Protein AF-A0A936Q2U4-F1 (afdb_monomer_lite)

Foldseek 3Di:
DDDDDDDDDPDPPDPPPPDADFPDKDDQDWDWPCPVHPDIFTKTWIWTQGPVRKIWIKIQGVVVRD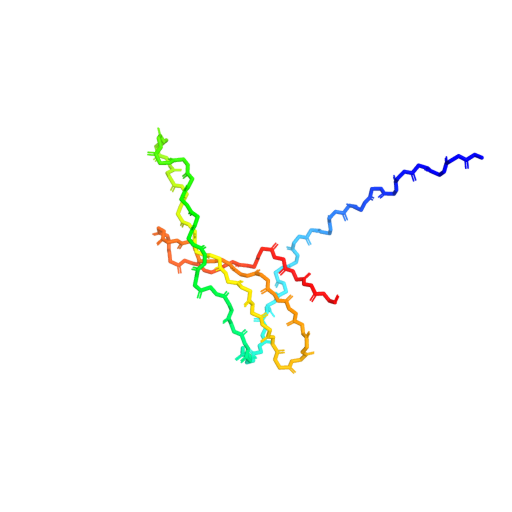IDTPDIDD

Sequence (74 aa):
MPTPPVSLNALPASPTPVRGCVRVAAGPWSLEDGWWSEAPAARDYWDVELEGGGLYRVYRDRPTGKWYADGVYD

Secondary structure (DSSP, 8-state):
-PPPP---PPPP-------S-EEEEEEEEEEEE-TTSSS-EEEEEEEEEETTS-EEEEEEETTT--EEEEEEE-

Radius of gyration: 15.9 Å; chains: 1; bounding box: 24×50×38 Å

pLDDT: mean 74.17, std 15.85, range [34.12, 91.88]

Structure (mmCIF, N/CA/C/O backbone):
data_AF-A0A936Q2U4-F1
#
_entry.id   AF-A0A936Q2U4-F1
#
loop_
_atom_site.group_PDB
_atom_site.id
_atom_site.type_symbol
_atom_site.label_atom_id
_atom_site.label_alt_id
_atom_site.label_comp_id
_atom_site.label_asym_id
_atom_site.label_entity_id
_atom_site.label_seq_id
_atom_site.pdbx_PDB_ins_code
_atom_site.Cartn_x
_atom_site.Cartn_y
_atom_site.Cartn_z
_atom_site.occupancy
_atom_site.B_iso_or_equiv
_atom_site.auth_seq_id
_atom_site.auth_comp_id
_atom_site.auth_asym_id
_atom_site.auth_atom_id
_atom_site.pdbx_PDB_model_num
ATOM 1 N N . MET A 1 1 ? -7.040 41.580 -0.153 1.00 51.56 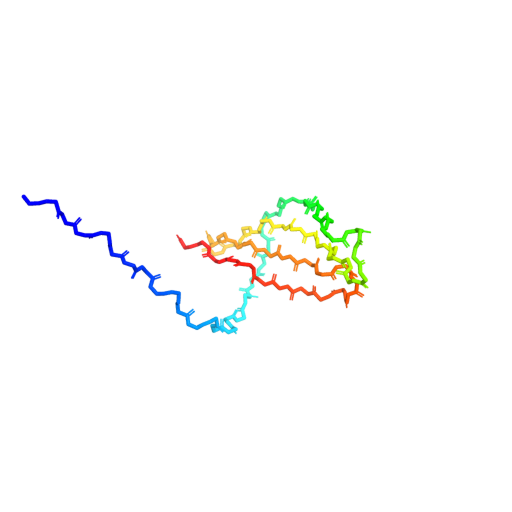1 MET A N 1
ATOM 2 C CA . MET A 1 1 ? -5.782 40.908 -0.542 1.00 51.56 1 MET A CA 1
ATOM 3 C C . MET A 1 1 ? -6.064 39.411 -0.552 1.00 51.56 1 MET A C 1
ATOM 5 O O . MET A 1 1 ? -6.516 38.942 0.486 1.00 51.56 1 MET A O 1
ATOM 9 N N . PRO A 1 2 ? -5.926 38.675 -1.668 1.00 49.56 2 PRO A N 1
ATOM 10 C CA . PRO A 1 2 ? -6.070 37.221 -1.641 1.00 49.56 2 PRO A CA 1
ATOM 11 C C . PRO A 1 2 ? -4.815 36.590 -1.020 1.00 49.56 2 PRO A C 1
ATOM 13 O O . PRO A 1 2 ? -3.693 36.955 -1.370 1.00 49.56 2 PRO A O 1
ATOM 16 N N . THR A 1 3 ? -5.003 35.693 -0.057 1.00 45.16 3 THR A N 1
ATOM 17 C CA . THR A 1 3 ? -3.935 34.902 0.568 1.00 45.16 3 THR A CA 1
ATOM 18 C C . THR A 1 3 ? -3.292 33.963 -0.460 1.00 45.16 3 THR A C 1
ATOM 20 O O . THR A 1 3 ? -4.012 33.370 -1.266 1.00 45.16 3 THR A O 1
ATOM 23 N N . PRO A 1 4 ? -1.956 33.796 -0.464 1.00 49.53 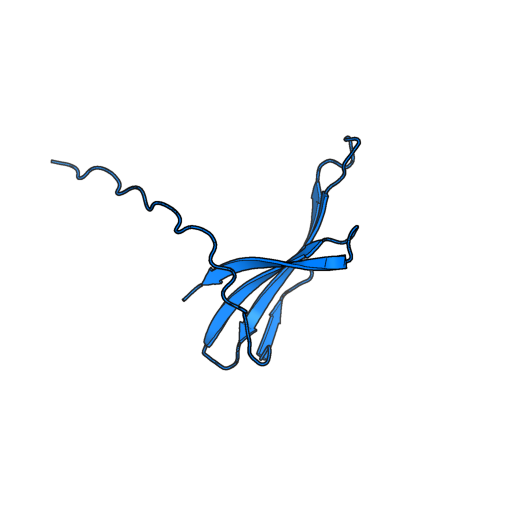4 PRO A N 1
ATOM 24 C CA . PRO A 1 4 ? -1.316 32.790 -1.304 1.00 49.53 4 PRO A CA 1
ATOM 25 C C . PRO A 1 4 ? -1.715 31.377 -0.834 1.00 49.53 4 PRO A C 1
ATOM 27 O O . PRO A 1 4 ? -1.925 31.179 0.367 1.00 49.53 4 PRO A O 1
ATOM 30 N N . PRO A 1 5 ? -1.826 30.389 -1.742 1.00 47.47 5 PRO A N 1
ATOM 31 C CA . PRO A 1 5 ? -2.068 29.007 -1.347 1.00 47.47 5 PRO A CA 1
ATOM 32 C C . PRO A 1 5 ? -0.894 28.520 -0.493 1.00 47.47 5 PRO A C 1
ATOM 34 O O . PRO A 1 5 ? 0.267 28.638 -0.886 1.00 47.47 5 PRO A O 1
ATOM 37 N N . VAL A 1 6 ? -1.193 28.004 0.700 1.00 48.78 6 VAL A N 1
ATOM 38 C CA . VAL A 1 6 ? -0.181 27.389 1.557 1.00 48.78 6 VAL A CA 1
ATOM 39 C C . VAL A 1 6 ? 0.236 26.066 0.914 1.00 48.78 6 VAL A C 1
ATOM 41 O O . VAL A 1 6 ? -0.575 25.155 0.756 1.00 48.78 6 VAL A O 1
ATOM 44 N N . SER A 1 7 ? 1.491 25.966 0.483 1.00 44.16 7 SER A N 1
ATOM 45 C CA . SER A 1 7 ? 2.044 24.690 0.033 1.00 44.16 7 SER A CA 1
ATOM 46 C C . SER A 1 7 ? 2.229 23.786 1.247 1.00 44.16 7 SER A C 1
ATOM 48 O O . SER A 1 7 ? 3.056 24.066 2.116 1.00 44.16 7 SER A O 1
ATOM 50 N N . LEU A 1 8 ? 1.461 22.699 1.310 1.00 34.28 8 LEU A N 1
ATOM 51 C CA . LEU A 1 8 ? 1.706 21.610 2.248 1.00 34.28 8 LEU A CA 1
ATOM 52 C C . LEU A 1 8 ? 2.929 20.840 1.748 1.00 34.28 8 LEU A C 1
ATOM 54 O O . LEU A 1 8 ? 2.853 20.088 0.779 1.00 34.28 8 LEU A O 1
ATOM 58 N N . ASN A 1 9 ? 4.075 21.058 2.389 1.00 34.12 9 ASN A N 1
ATOM 59 C CA . ASN A 1 9 ? 5.218 20.175 2.199 1.00 34.12 9 ASN A CA 1
ATOM 60 C C . ASN A 1 9 ? 4.824 18.794 2.726 1.00 34.12 9 ASN A C 1
ATOM 62 O O . ASN A 1 9 ? 4.509 18.656 3.909 1.00 34.12 9 ASN A O 1
ATOM 66 N N . ALA A 1 10 ? 4.831 17.787 1.851 1.00 44.56 10 ALA A N 1
ATOM 67 C CA . ALA A 1 10 ? 4.687 16.406 2.275 1.00 44.56 10 ALA A CA 1
ATOM 68 C C . ALA A 1 10 ? 5.785 16.110 3.302 1.00 44.56 10 ALA A C 1
ATOM 70 O O . ALA A 1 10 ? 6.973 16.314 3.033 1.00 44.56 10 ALA A O 1
ATOM 71 N N . LEU A 1 11 ? 5.388 15.674 4.498 1.00 45.88 11 LEU A N 1
ATOM 72 C CA . LEU A 1 11 ? 6.341 15.164 5.474 1.00 45.88 11 LEU A CA 1
ATOM 73 C C . LEU A 1 11 ? 7.090 13.987 4.828 1.00 45.88 11 LEU A C 1
ATOM 75 O O . LEU A 1 11 ? 6.484 13.244 4.049 1.00 45.88 11 LEU A O 1
ATOM 79 N N . PRO A 1 12 ? 8.391 13.799 5.118 1.00 48.03 12 PRO A N 1
ATOM 80 C CA . PRO A 1 12 ? 9.090 12.602 4.672 1.00 48.03 12 PRO A CA 1
ATOM 81 C C . PRO A 1 12 ? 8.269 11.392 5.110 1.00 48.03 12 PRO A C 1
ATOM 83 O O . PRO A 1 12 ? 7.829 11.347 6.262 1.00 48.03 12 PRO A O 1
ATOM 86 N N . ALA A 1 13 ? 8.031 10.457 4.184 1.00 55.44 13 ALA A N 1
ATOM 87 C CA . ALA A 1 13 ? 7.274 9.242 4.444 1.00 55.44 13 ALA A CA 1
ATOM 88 C C . ALA A 1 13 ? 7.940 8.493 5.603 1.00 55.44 13 ALA A C 1
ATOM 90 O O . ALA A 1 13 ? 8.898 7.742 5.427 1.00 55.44 13 ALA A O 1
ATOM 91 N N . SER A 1 14 ? 7.469 8.753 6.819 1.00 52.66 14 SER A N 1
ATOM 92 C CA . SER A 1 14 ? 7.820 7.940 7.965 1.00 52.66 14 SER A CA 1
ATOM 93 C C . SER A 1 14 ? 7.175 6.594 7.677 1.00 52.66 14 SER A C 1
ATOM 95 O O . SER A 1 14 ? 5.983 6.574 7.358 1.00 52.66 14 SER A O 1
ATOM 97 N N . PRO A 1 15 ? 7.911 5.473 7.732 1.00 54.69 15 PRO A N 1
ATOM 98 C CA . PRO A 1 15 ? 7.306 4.159 7.629 1.00 54.69 15 PRO A CA 1
ATOM 99 C C . PRO A 1 15 ? 6.551 3.907 8.933 1.00 54.69 15 PRO A C 1
ATOM 101 O O . PRO A 1 15 ? 6.969 3.099 9.756 1.00 54.69 15 PRO A O 1
ATOM 104 N N . THR A 1 16 ? 5.478 4.657 9.172 1.00 58.59 16 THR A N 1
ATOM 105 C CA . THR A 1 16 ? 4.571 4.405 10.276 1.00 58.59 16 THR A CA 1
ATOM 106 C C . THR A 1 16 ? 4.001 3.025 9.997 1.00 58.59 16 THR A C 1
ATOM 108 O O . THR A 1 16 ? 3.328 2.846 8.978 1.00 58.59 16 THR A O 1
ATOM 111 N N . PRO A 1 17 ? 4.324 2.013 10.819 1.00 61.41 17 PRO A N 1
ATOM 112 C CA . PRO A 1 17 ? 3.798 0.690 10.583 1.00 61.41 17 PRO A CA 1
ATOM 113 C C . PRO A 1 17 ? 2.288 0.780 10.780 1.00 61.41 17 PRO A C 1
ATOM 115 O O . PRO A 1 17 ? 1.815 0.963 11.899 1.00 61.41 17 PRO A O 1
ATOM 118 N N . VAL A 1 18 ? 1.536 0.674 9.686 1.00 62.81 18 VAL A N 1
ATOM 119 C CA . VAL A 1 18 ? 0.083 0.539 9.744 1.00 62.81 18 VAL A CA 1
ATOM 120 C C . VAL A 1 18 ? -0.185 -0.794 10.440 1.00 62.81 18 VAL A C 1
ATOM 122 O O . VAL A 1 18 ? 0.120 -1.863 9.905 1.00 62.81 18 VAL A O 1
ATOM 125 N N . ARG A 1 19 ? -0.644 -0.735 11.692 1.00 64.69 19 ARG A N 1
ATOM 126 C CA . ARG A 1 19 ? -0.965 -1.909 12.509 1.00 64.69 19 ARG A CA 1
ATOM 127 C C . ARG A 1 19 ? -2.397 -1.793 12.998 1.00 64.69 19 ARG A C 1
ATOM 129 O O . ARG A 1 19 ? -2.769 -0.787 13.588 1.00 64.69 19 ARG A O 1
ATOM 136 N N . GLY A 1 20 ? -3.172 -2.843 12.773 1.00 72.25 20 GLY A N 1
ATOM 137 C CA . GLY A 1 20 ? -4.565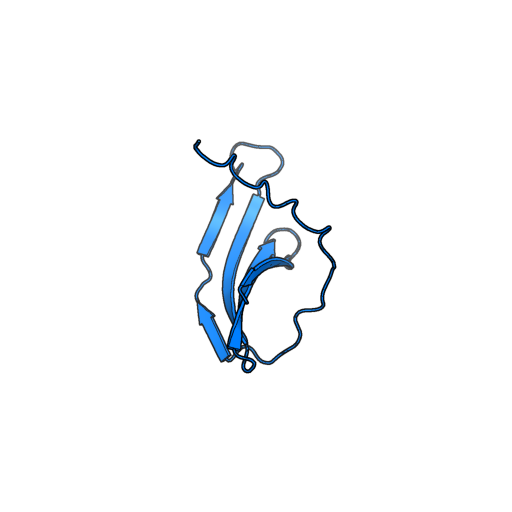 -2.925 13.187 1.00 72.25 20 GLY A CA 1
ATOM 138 C C . GLY A 1 20 ? -5.296 -4.005 12.403 1.00 72.25 20 GLY A C 1
ATOM 139 O O . GLY A 1 20 ? -4.830 -4.434 11.345 1.00 72.25 20 GLY A O 1
ATOM 140 N N . CYS A 1 21 ? -6.430 -4.454 12.931 1.00 78.94 21 CYS A N 1
ATOM 141 C CA . CYS A 1 21 ? -7.337 -5.313 12.187 1.00 78.94 21 CYS A CA 1
ATOM 142 C C . CYS A 1 21 ? -8.056 -4.477 11.127 1.00 78.94 21 CYS A C 1
ATOM 144 O O . CYS A 1 21 ? -8.627 -3.426 11.431 1.00 78.94 21 CYS A O 1
ATOM 146 N N . VAL A 1 22 ? -8.016 -4.950 9.882 1.00 82.81 22 VAL A N 1
ATOM 147 C CA . VAL A 1 22 ? -8.820 -4.384 8.798 1.00 82.81 22 VAL A CA 1
ATOM 148 C C . VAL A 1 22 ? -10.273 -4.748 9.062 1.00 82.81 22 VAL A C 1
ATOM 150 O O . VAL A 1 22 ? -10.622 -5.927 9.116 1.00 82.81 22 VAL A O 1
ATOM 153 N N . ARG A 1 23 ? -11.108 -3.730 9.234 1.00 84.06 23 ARG A N 1
ATOM 154 C CA . ARG A 1 23 ? -12.545 -3.880 9.450 1.00 84.06 23 ARG A CA 1
ATOM 155 C C . ARG A 1 23 ? -13.291 -3.946 8.125 1.00 84.06 23 ARG A C 1
ATOM 157 O O . ARG A 1 23 ? -14.167 -4.787 7.947 1.00 84.06 23 ARG A O 1
ATOM 164 N N . VAL A 1 24 ? -12.922 -3.064 7.199 1.00 83.25 24 VAL A N 1
ATOM 165 C CA . VAL A 1 24 ? -13.490 -2.986 5.852 1.00 83.25 24 VAL A CA 1
ATOM 166 C C . VAL A 1 24 ? -12.348 -2.878 4.856 1.00 83.25 24 VAL A C 1
ATOM 168 O O . VAL A 1 24 ? -11.395 -2.143 5.091 1.00 83.25 24 VAL A O 1
ATOM 171 N N . ALA A 1 25 ? -12.452 -3.598 3.744 1.00 87.06 25 ALA A N 1
ATOM 172 C CA . ALA A 1 25 ? -11.558 -3.459 2.605 1.00 87.06 25 ALA A CA 1
ATOM 173 C C . ALA A 1 25 ? -12.392 -3.274 1.337 1.00 87.06 25 ALA A C 1
ATOM 175 O O . ALA A 1 25 ? -13.294 -4.069 1.066 1.00 87.06 25 ALA A O 1
ATOM 176 N N . ALA A 1 26 ? -12.076 -2.248 0.557 1.00 88.88 26 ALA A N 1
ATOM 177 C CA . ALA A 1 26 ? -12.634 -2.021 -0.768 1.00 88.88 26 ALA A CA 1
ATOM 178 C C . ALA A 1 26 ? -11.517 -2.179 -1.811 1.00 88.88 26 ALA A C 1
ATOM 180 O O . ALA A 1 26 ? -10.430 -1.635 -1.637 1.00 88.88 26 ALA A O 1
ATOM 181 N N . GLY A 1 27 ? -11.766 -2.981 -2.851 1.00 89.44 27 GLY A N 1
ATOM 182 C CA . GLY A 1 27 ? -10.785 -3.367 -3.872 1.00 89.44 27 GLY A CA 1
ATOM 183 C C . GLY A 1 27 ? -10.800 -4.880 -4.159 1.00 89.44 27 GLY A C 1
ATOM 184 O O . GLY A 1 27 ? -11.689 -5.583 -3.668 1.00 89.44 27 GLY A O 1
ATOM 185 N N . PRO A 1 28 ? -9.821 -5.411 -4.918 1.00 83.94 28 PRO A N 1
ATOM 186 C CA . PRO A 1 28 ? -8.720 -4.685 -5.555 1.00 83.94 28 PRO A CA 1
ATOM 187 C C . PRO A 1 28 ? -9.165 -3.828 -6.740 1.00 83.94 28 PRO A C 1
ATOM 189 O O . PRO A 1 28 ? -9.887 -4.303 -7.617 1.00 83.94 28 PRO A O 1
ATOM 192 N N . TRP A 1 29 ? -8.648 -2.604 -6.822 1.00 88.75 29 TRP A N 1
ATOM 193 C CA . TRP A 1 29 ? -8.622 -1.852 -8.076 1.00 88.75 29 TRP A CA 1
ATOM 194 C C . TRP A 1 29 ? -7.275 -2.041 -8.747 1.00 88.75 29 TRP A C 1
ATOM 196 O O . TRP A 1 29 ? -6.242 -1.577 -8.265 1.00 88.75 29 TRP A O 1
ATOM 206 N N . SER A 1 30 ? -7.302 -2.757 -9.859 1.00 88.62 30 SER A N 1
ATOM 207 C CA . SER A 1 30 ? -6.116 -3.075 -10.631 1.00 88.62 30 SER A CA 1
ATOM 208 C C . SER A 1 30 ? -5.690 -1.886 -11.480 1.00 88.62 30 SER A C 1
ATOM 210 O O . SER A 1 30 ? -6.471 -1.361 -12.270 1.00 88.62 30 SER A O 1
ATOM 212 N N . LEU A 1 31 ? -4.437 -1.486 -11.317 1.00 84.88 31 LEU A N 1
ATOM 213 C CA . LEU A 1 31 ? -3.765 -0.473 -12.107 1.00 84.88 31 LEU A CA 1
ATOM 214 C C . LEU A 1 31 ? -2.598 -1.132 -12.829 1.00 84.88 31 LEU A C 1
ATOM 216 O O . LEU A 1 31 ? -1.663 -1.639 -12.211 1.00 84.88 31 LEU A O 1
ATOM 220 N N . GLU A 1 32 ? -2.671 -1.115 -14.150 1.00 85.94 32 GLU A N 1
ATOM 221 C CA . GLU A 1 32 ? -1.606 -1.573 -15.028 1.00 85.94 32 GLU A CA 1
ATOM 222 C C . GLU A 1 32 ? -1.174 -0.372 -15.861 1.00 85.94 32 GLU A C 1
ATOM 224 O O . GLU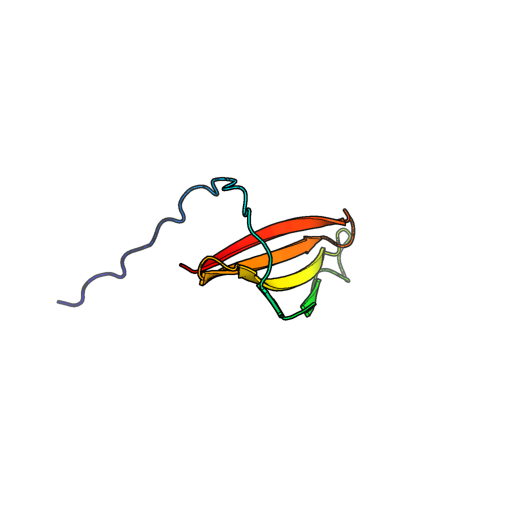 A 1 32 ? -1.950 0.173 -16.644 1.00 85.94 32 GLU A O 1
ATOM 229 N N . ASP A 1 33 ? 0.052 0.079 -15.632 1.00 81.75 33 ASP A N 1
ATOM 230 C CA . ASP A 1 33 ? 0.654 1.232 -16.284 1.00 81.75 33 ASP A CA 1
ATOM 231 C C . ASP A 1 33 ? 1.980 0.829 -16.929 1.00 81.75 33 ASP A C 1
ATOM 233 O O . ASP A 1 33 ? 2.641 -0.118 -16.500 1.00 81.75 33 ASP A O 1
ATOM 237 N N . GLY A 1 34 ? 2.364 1.517 -18.002 1.00 79.56 34 GLY A N 1
ATOM 238 C CA . GLY A 1 34 ? 3.612 1.210 -18.692 1.00 79.56 34 GLY A CA 1
ATOM 239 C C . GLY A 1 34 ? 3.646 -0.193 -19.302 1.00 79.56 34 GLY A C 1
ATOM 240 O O . GLY A 1 34 ? 4.728 -0.739 -19.478 1.00 79.56 34 GLY A O 1
ATOM 241 N N . TRP A 1 35 ? 2.495 -0.777 -19.662 1.00 76.88 35 TRP A N 1
ATOM 242 C CA . TRP A 1 35 ? 2.429 -2.052 -20.400 1.00 76.88 35 TRP A CA 1
ATOM 243 C C . TRP A 1 35 ? 3.131 -1.986 -21.768 1.00 76.88 35 TRP A C 1
ATOM 245 O O . TRP A 1 35 ? 3.483 -3.014 -22.339 1.00 76.88 35 TRP A O 1
ATOM 255 N N . TRP A 1 36 ? 3.366 -0.774 -22.278 1.00 77.12 36 TRP A N 1
ATOM 256 C CA . TRP A 1 36 ? 4.178 -0.483 -23.464 1.00 77.12 36 TRP A CA 1
ATOM 257 C C . TRP A 1 36 ? 5.677 -0.289 -23.168 1.00 77.12 36 TRP A C 1
ATOM 259 O O . TRP A 1 36 ? 6.446 -0.025 -24.090 1.00 77.12 36 TRP A O 1
ATOM 269 N N . SER A 1 37 ? 6.093 -0.343 -21.904 1.00 79.94 37 SER A N 1
ATOM 270 C CA . SER A 1 37 ? 7.454 -0.054 -21.450 1.00 79.94 37 SER A CA 1
ATOM 271 C C . SER A 1 37 ? 8.160 -1.322 -20.967 1.00 79.94 37 SER A C 1
ATOM 273 O O . SER A 1 37 ? 7.531 -2.333 -20.668 1.00 79.94 37 SER A O 1
ATOM 275 N N . GLU A 1 38 ? 9.483 -1.258 -20.846 1.00 77.00 38 GLU A N 1
ATOM 276 C CA . GLU A 1 38 ? 10.322 -2.365 -20.360 1.00 77.00 38 GLU A CA 1
ATOM 277 C C . GLU A 1 38 ? 10.117 -2.664 -18.862 1.00 77.00 38 GLU A C 1
ATOM 279 O O . GLU A 1 38 ? 10.493 -3.732 -18.382 1.00 77.00 38 GLU A O 1
ATOM 284 N N . ALA A 1 39 ? 9.490 -1.744 -18.122 1.00 72.25 39 ALA A N 1
ATOM 285 C CA . ALA A 1 39 ? 9.145 -1.897 -16.711 1.00 72.25 39 ALA A CA 1
ATOM 286 C C . ALA A 1 39 ? 7.652 -1.594 -16.479 1.00 72.25 39 ALA A C 1
ATOM 288 O O . ALA A 1 39 ? 7.317 -0.510 -15.989 1.00 72.25 39 ALA A O 1
ATOM 289 N N . PRO A 1 40 ? 6.743 -2.517 -16.841 1.00 78.62 40 PRO A N 1
ATOM 290 C CA . PRO A 1 40 ? 5.321 -2.344 -16.586 1.00 78.62 40 PRO A CA 1
ATOM 291 C C . PRO A 1 40 ? 5.053 -2.314 -15.079 1.00 78.62 40 PRO A C 1
ATOM 293 O O . PRO A 1 40 ? 5.485 -3.191 -14.326 1.00 78.62 40 PRO A O 1
ATOM 296 N N . ALA A 1 41 ? 4.327 -1.297 -14.630 1.00 80.31 41 ALA A N 1
ATOM 297 C CA . ALA A 1 41 ? 3.852 -1.190 -13.265 1.00 80.31 41 ALA A CA 1
ATOM 298 C C . ALA A 1 41 ? 2.495 -1.887 -13.164 1.00 80.31 41 ALA A C 1
ATOM 300 O O . ALA A 1 41 ? 1.521 -1.452 -13.768 1.00 80.31 41 ALA A O 1
ATOM 301 N N . ALA A 1 42 ? 2.420 -2.951 -12.371 1.00 87.69 42 ALA A N 1
ATOM 302 C CA . ALA A 1 42 ? 1.167 -3.637 -12.094 1.00 87.69 42 ALA A CA 1
ATOM 303 C C . ALA A 1 42 ? 0.907 -3.593 -10.588 1.00 87.69 42 ALA A C 1
ATOM 305 O O . ALA A 1 42 ? 1.634 -4.196 -9.796 1.00 87.69 42 ALA A O 1
ATOM 306 N N . ARG A 1 43 ? -0.103 -2.826 -10.188 1.00 90.56 43 ARG A N 1
ATOM 307 C CA . ARG A 1 43 ? -0.420 -2.525 -8.793 1.00 90.56 43 ARG A CA 1
ATOM 308 C C . ARG A 1 43 ? -1.891 -2.795 -8.558 1.00 90.56 43 ARG A C 1
ATOM 310 O O . ARG A 1 43 ? -2.727 -2.380 -9.348 1.00 90.56 43 ARG A O 1
ATOM 317 N N . ASP A 1 44 ? -2.219 -3.450 -7.464 1.00 91.88 44 ASP A N 1
ATOM 318 C CA . ASP A 1 44 ? -3.598 -3.525 -6.997 1.00 91.88 44 ASP A CA 1
ATOM 319 C C . ASP A 1 44 ? -3.750 -2.570 -5.823 1.00 91.88 44 ASP A C 1
ATOM 321 O O . ASP A 1 44 ? -2.932 -2.600 -4.910 1.00 91.88 44 ASP A O 1
ATOM 325 N N . TYR A 1 45 ? -4.759 -1.712 -5.848 1.00 90.12 45 TYR A N 1
ATOM 326 C CA . TYR A 1 45 ? -5.046 -0.763 -4.779 1.00 90.12 45 TYR A CA 1
ATOM 327 C C . TYR A 1 45 ? -6.221 -1.249 -3.934 1.00 90.12 45 TYR A C 1
ATOM 329 O O . TYR A 1 45 ? -7.180 -1.824 -4.454 1.00 90.12 45 TYR A O 1
ATOM 337 N N . TRP A 1 46 ? -6.150 -0.970 -2.636 1.00 89.75 46 TRP A N 1
ATOM 338 C CA . TRP A 1 46 ? -7.221 -1.184 -1.676 1.00 89.75 46 TRP A CA 1
ATOM 339 C C . TRP A 1 46 ? -7.344 0.013 -0.747 1.00 89.75 46 TRP A C 1
ATOM 341 O O . TRP A 1 46 ? -6.343 0.554 -0.275 1.00 89.75 46 TRP A O 1
ATOM 351 N N . ASP A 1 47 ? -8.582 0.353 -0.425 1.00 89.50 47 ASP A N 1
ATOM 352 C CA . ASP A 1 47 ? -8.899 1.226 0.695 1.00 89.50 47 ASP A CA 1
ATOM 353 C C . ASP A 1 47 ? -9.310 0.353 1.870 1.00 89.50 47 ASP A C 1
ATOM 355 O O . ASP A 1 47 ? -10.244 -0.446 1.762 1.00 89.50 47 ASP A O 1
ATOM 359 N N . VAL A 1 48 ? -8.588 0.473 2.980 1.00 86.94 48 VAL A N 1
ATOM 360 C CA . VAL A 1 48 ? -8.830 -0.299 4.195 1.00 86.94 48 VAL A CA 1
ATOM 361 C C . VAL A 1 48 ? -9.193 0.628 5.347 1.00 86.94 48 VAL A C 1
ATOM 363 O O . VAL A 1 48 ? -8.454 1.549 5.679 1.00 86.94 48 VAL A O 1
ATOM 366 N N . GLU A 1 49 ? -10.338 0.375 5.970 1.00 86.69 49 GLU A N 1
ATOM 367 C CA . GLU A 1 49 ? -10.720 0.991 7.240 1.00 86.69 49 GLU A CA 1
ATOM 368 C C . GLU A 1 49 ? -10.209 0.093 8.369 1.00 86.69 49 GLU A C 1
ATOM 370 O O . GLU A 1 49 ? -10.525 -1.104 8.413 1.00 86.69 49 GLU A O 1
ATOM 375 N N . LEU A 1 50 ? -9.411 0.647 9.280 1.00 84.00 50 LEU A N 1
ATOM 376 C CA . LEU A 1 50 ? -8.995 -0.056 10.493 1.00 84.00 50 LEU A CA 1
ATOM 377 C C . LEU A 1 50 ? -10.035 0.122 11.601 1.00 84.00 50 LEU A C 1
ATOM 379 O O . LEU A 1 50 ? -10.719 1.139 11.664 1.00 84.00 50 LEU A O 1
ATOM 383 N N . GLU A 1 51 ? -10.096 -0.824 12.542 1.00 74.31 51 GLU A N 1
ATOM 384 C CA . GLU A 1 51 ? -10.995 -0.725 13.709 1.00 74.31 51 GLU A CA 1
ATOM 385 C C . GLU A 1 51 ? -10.812 0.562 14.542 1.00 74.31 51 GLU A C 1
ATOM 387 O O . GLU A 1 51 ? -11.731 0.969 15.246 1.00 74.31 51 GLU A O 1
ATOM 392 N N . GLY A 1 52 ? -9.656 1.230 14.437 1.00 69.12 52 GLY A N 1
ATOM 393 C CA . GLY A 1 52 ? -9.386 2.527 15.070 1.00 69.12 52 GLY A CA 1
ATOM 394 C C . GLY A 1 52 ? -9.990 3.745 14.357 1.00 69.12 52 GLY A C 1
ATOM 395 O O . GLY A 1 52 ? -9.755 4.861 14.805 1.00 69.12 52 GLY A O 1
ATOM 396 N N . GLY A 1 53 ? -10.729 3.552 13.259 1.00 74.75 53 GLY A N 1
ATOM 397 C CA . GLY A 1 53 ? -11.391 4.616 12.494 1.00 74.75 53 GLY A CA 1
ATOM 398 C C . GLY A 1 53 ? -10.543 5.254 11.390 1.00 74.75 53 GLY A C 1
ATOM 399 O O . GLY A 1 53 ? -11.075 6.029 10.606 1.00 74.75 53 GLY A O 1
ATOM 400 N N . GLY A 1 54 ? -9.255 4.914 11.289 1.00 81.62 54 GLY A N 1
ATOM 401 C CA . GLY A 1 54 ? -8.392 5.417 10.219 1.00 81.62 54 GLY A CA 1
ATOM 402 C C . GLY A 1 54 ? -8.657 4.710 8.888 1.00 81.62 54 GLY A C 1
ATOM 403 O O . GLY A 1 54 ? -8.739 3.475 8.843 1.00 81.62 54 GLY A O 1
ATOM 404 N N . LEU A 1 55 ? -8.748 5.489 7.808 1.00 83.31 55 LEU A N 1
ATOM 405 C CA . LEU A 1 55 ? -8.854 4.983 6.441 1.00 83.31 55 LEU A CA 1
ATOM 406 C C . LEU A 1 55 ? -7.475 5.043 5.775 1.00 83.31 55 LEU A C 1
ATOM 408 O O . LEU A 1 55 ? -6.832 6.087 5.708 1.00 83.3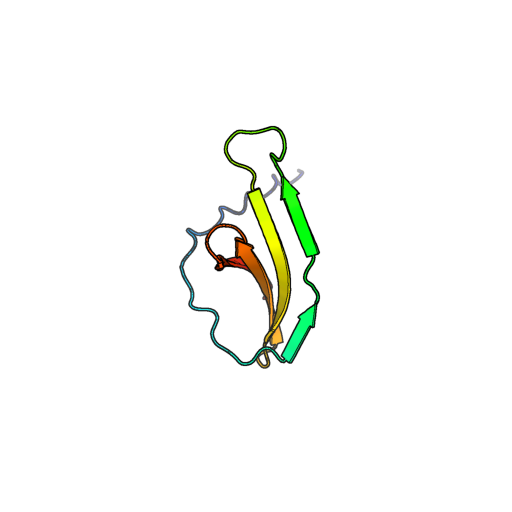1 55 LEU A O 1
ATOM 412 N N . TYR A 1 56 ? -7.011 3.915 5.255 1.00 85.44 56 TYR A N 1
ATOM 413 C CA . TYR A 1 56 ? -5.686 3.788 4.661 1.00 85.44 56 TYR A CA 1
ATOM 414 C C . TYR A 1 56 ? -5.817 3.312 3.228 1.00 85.44 56 TYR A C 1
ATOM 416 O O . TYR A 1 56 ? -6.483 2.313 2.959 1.00 85.44 56 TYR A O 1
ATOM 424 N N . ARG A 1 57 ? -5.113 3.973 2.313 1.00 88.38 57 ARG A N 1
ATOM 425 C CA . ARG A 1 57 ? -4.920 3.450 0.967 1.00 88.38 57 ARG A CA 1
ATOM 426 C C . ARG A 1 57 ? -3.630 2.653 0.930 1.00 88.38 57 ARG A C 1
ATOM 428 O O . ARG A 1 57 ? -2.547 3.187 1.180 1.00 88.38 57 ARG A O 1
ATOM 435 N N . VAL A 1 58 ? -3.742 1.375 0.601 1.00 88.69 58 VAL A N 1
ATOM 436 C CA . VAL A 1 58 ? -2.607 0.474 0.407 1.00 88.69 58 VAL A CA 1
ATOM 437 C C . VAL A 1 58 ? -2.611 -0.055 -1.017 1.00 88.69 58 VAL A C 1
ATOM 439 O O . VAL A 1 58 ? -3.661 -0.189 -1.639 1.00 88.69 58 VAL A O 1
ATOM 442 N N . TYR A 1 59 ? -1.439 -0.383 -1.542 1.00 89.94 59 TYR A N 1
ATOM 443 C CA . TYR A 1 59 ? -1.327 -1.102 -2.796 1.00 89.94 59 TYR A CA 1
ATOM 444 C C . TYR A 1 59 ? -0.365 -2.270 -2.686 1.00 89.94 59 TYR A C 1
ATOM 446 O O . TYR A 1 59 ? 0.633 -2.228 -1.961 1.00 89.94 59 TYR A O 1
ATOM 454 N N . ARG A 1 60 ? -0.670 -3.324 -3.432 1.00 89.00 60 ARG A N 1
ATOM 455 C CA . ARG A 1 60 ? 0.224 -4.449 -3.650 1.00 89.00 60 ARG A CA 1
ATOM 456 C C . ARG A 1 60 ? 0.875 -4.272 -5.002 1.00 89.00 60 ARG A C 1
ATOM 458 O O . ARG A 1 60 ? 0.197 -4.229 -6.024 1.00 89.00 60 ARG A O 1
ATOM 465 N N . ASP A 1 61 ? 2.192 -4.215 -5.002 1.00 88.75 61 ASP A N 1
ATOM 466 C CA . ASP A 1 61 ? 2.968 -4.366 -6.216 1.00 88.75 61 ASP A CA 1
ATOM 467 C C . ASP A 1 61 ? 2.874 -5.834 -6.657 1.00 88.75 61 ASP A C 1
ATOM 469 O O . ASP A 1 61 ? 3.351 -6.729 -5.957 1.00 88.75 61 ASP A O 1
ATOM 473 N N . ARG A 1 62 ? 2.199 -6.111 -7.778 1.00 84.12 62 ARG A N 1
ATOM 474 C CA . ARG A 1 62 ? 2.048 -7.474 -8.308 1.00 84.12 62 ARG A CA 1
ATOM 475 C C . ARG A 1 62 ? 3.381 -8.142 -8.655 1.00 84.12 62 ARG A C 1
ATOM 477 O O . ARG A 1 62 ? 3.522 -9.306 -8.281 1.00 84.12 62 ARG A O 1
ATOM 484 N N . PRO A 1 63 ? 4.347 -7.484 -9.334 1.00 83.81 63 PRO A N 1
ATOM 485 C CA . PRO A 1 63 ? 5.568 -8.168 -9.753 1.00 83.81 63 PRO A CA 1
ATOM 486 C C . PRO A 1 63 ? 6.456 -8.576 -8.572 1.00 83.81 63 PRO A C 1
ATOM 488 O O . PRO A 1 63 ? 7.039 -9.657 -8.597 1.00 83.81 63 PRO A O 1
ATOM 491 N N . THR A 1 64 ? 6.537 -7.766 -7.513 1.00 84.12 64 THR A N 1
ATOM 492 C CA . THR A 1 64 ? 7.312 -8.119 -6.308 1.00 84.12 64 THR A CA 1
ATOM 493 C C . THR A 1 64 ? 6.477 -8.785 -5.214 1.00 84.12 64 THR A C 1
ATOM 495 O O . THR A 1 64 ? 7.031 -9.347 -4.269 1.00 84.12 64 THR A O 1
ATOM 498 N N . GLY A 1 65 ? 5.149 -8.706 -5.302 1.00 84.06 65 GLY A N 1
ATOM 499 C CA . GLY A 1 65 ? 4.203 -9.173 -4.291 1.00 84.06 65 GLY A CA 1
ATOM 500 C C . GLY A 1 65 ? 4.170 -8.332 -3.010 1.00 84.06 65 GLY A C 1
ATOM 501 O O . GLY A 1 65 ? 3.446 -8.707 -2.082 1.00 84.06 65 GLY A O 1
ATOM 502 N N . LYS A 1 66 ? 4.943 -7.241 -2.939 1.00 84.44 66 LYS A N 1
ATOM 503 C CA . LYS A 1 66 ? 5.104 -6.396 -1.749 1.00 84.44 66 LYS A CA 1
ATOM 504 C C . LYS A 1 66 ? 3.925 -5.447 -1.569 1.00 84.44 66 LYS A C 1
ATOM 506 O O . LYS A 1 66 ? 3.314 -5.008 -2.537 1.00 84.44 66 LYS A O 1
ATOM 511 N N . TRP A 1 67 ? 3.643 -5.113 -0.316 1.00 83.88 67 TRP A N 1
ATOM 512 C CA . TRP A 1 67 ? 2.592 -4.177 0.065 1.00 83.88 67 TRP A CA 1
ATOM 513 C C . TRP A 1 67 ? 3.181 -2.839 0.491 1.00 83.88 67 TRP A C 1
ATOM 515 O O . TRP A 1 67 ? 4.194 -2.795 1.190 1.00 83.88 67 TRP A O 1
ATOM 525 N N . TYR A 1 68 ? 2.509 -1.766 0.097 1.00 84.06 68 TYR A N 1
ATOM 526 C CA . TYR A 1 68 ? 2.910 -0.388 0.331 1.00 84.06 68 TYR A CA 1
ATOM 527 C C . TYR A 1 68 ? 1.694 0.438 0.752 1.00 84.06 68 TYR A C 1
ATOM 529 O O . TYR A 1 68 ? 0.585 0.186 0.291 1.00 84.06 68 TYR A O 1
ATOM 537 N N . ALA A 1 69 ? 1.894 1.426 1.622 1.00 83.25 69 ALA A N 1
ATOM 538 C CA . ALA A 1 69 ? 0.874 2.423 1.929 1.00 83.25 69 ALA A CA 1
ATOM 539 C C . ALA A 1 69 ? 1.045 3.615 0.977 1.00 83.25 69 ALA A C 1
ATOM 541 O O . ALA A 1 69 ? 2.134 4.179 0.894 1.00 83.25 69 ALA A O 1
ATOM 542 N N . ASP A 1 70 ? -0.014 3.959 0.248 1.00 82.00 70 ASP A N 1
ATOM 543 C CA . ASP A 1 70 ? -0.073 5.114 -0.657 1.00 82.00 70 ASP A CA 1
ATOM 544 C C . ASP A 1 70 ? -0.462 6.388 0.103 1.00 82.00 70 ASP A C 1
ATOM 546 O O . ASP A 1 70 ? 0.080 7.461 -0.144 1.00 82.00 70 ASP A O 1
ATOM 550 N N . GLY A 1 71 ? -1.365 6.255 1.080 1.00 73.62 71 GLY A N 1
ATOM 551 C CA . GLY A 1 71 ? -1.855 7.378 1.867 1.00 73.62 71 GLY A CA 1
ATOM 552 C C . GLY A 1 71 ? -2.556 6.940 3.147 1.00 73.62 71 GLY A C 1
ATOM 553 O O . GLY A 1 71 ? -3.191 5.886 3.203 1.00 73.62 71 GLY A O 1
ATOM 554 N N . VAL A 1 72 ? -2.429 7.770 4.179 1.00 73.00 72 VAL A N 1
ATOM 555 C CA . VAL A 1 72 ? -3.195 7.681 5.424 1.00 73.00 72 VAL A CA 1
ATOM 556 C C . VAL A 1 72 ? -4.180 8.841 5.424 1.00 73.00 72 VAL A C 1
ATOM 558 O O . VAL A 1 72 ? -3.756 9.986 5.267 1.00 73.00 72 VAL A O 1
ATOM 561 N N . TYR A 1 73 ? -5.462 8.547 5.590 1.00 65.19 73 TYR A N 1
ATOM 562 C CA . TYR A 1 73 ? -6.493 9.540 5.855 1.00 65.19 73 TYR A CA 1
ATOM 563 C C . TYR A 1 73 ? -6.836 9.465 7.353 1.00 65.19 73 TYR A C 1
ATOM 565 O O . TYR A 1 73 ? -7.249 8.409 7.839 1.00 65.19 73 TYR A O 1
ATOM 573 N N . ASP A 1 74 ? -6.577 10.566 8.066 1.00 56.69 74 ASP A N 1
ATOM 574 C CA . ASP A 1 74 ? -7.009 10.833 9.451 1.00 56.69 74 ASP A CA 1
ATOM 575 C C . ASP A 1 74 ? -8.356 11.569 9.443 1.00 56.69 74 ASP A C 1
ATOM 577 O O . ASP A 1 74 ? -8.512 12.480 8.590 1.00 56.69 74 ASP A O 1
#